Protein AF-A0A0S4X3B1-F1 (afdb_monomer_lite)

Organism: Ralstonia solanacearum (NCBI:txid305)

Structure (mmCIF, N/CA/C/O backbone):
data_AF-A0A0S4X3B1-F1
#
_entry.id   AF-A0A0S4X3B1-F1
#
loop_
_atom_site.group_PDB
_atom_site.id
_atom_site.type_symbol
_atom_site.label_atom_id
_atom_site.label_alt_id
_atom_site.label_comp_id
_atom_s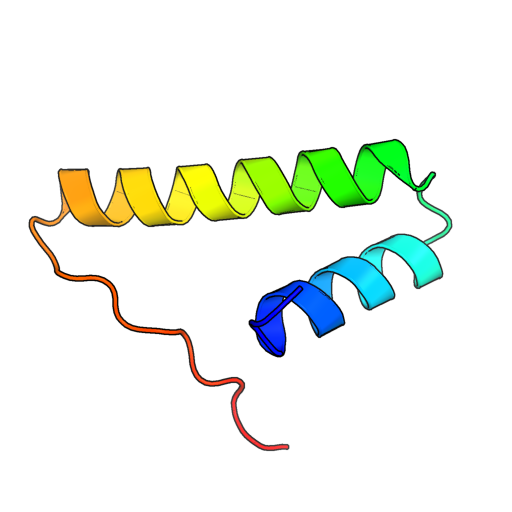ite.label_asym_id
_atom_site.label_entity_id
_atom_site.label_seq_id
_atom_site.pdbx_PDB_ins_code
_atom_site.Cartn_x
_atom_site.Cartn_y
_atom_site.Cartn_z
_atom_site.occupancy
_atom_site.B_iso_or_equiv
_atom_site.auth_seq_id
_atom_site.auth_comp_id
_atom_site.auth_asym_id
_atom_site.auth_atom_id
_atom_site.pdbx_PDB_model_num
ATOM 1 N N . MET A 1 1 ? -10.001 9.381 -1.779 1.00 56.78 1 MET A N 1
ATOM 2 C CA . MET A 1 1 ? -10.331 7.936 -1.746 1.00 56.78 1 MET A CA 1
ATOM 3 C C . MET A 1 1 ? -10.911 7.536 -3.109 1.00 56.78 1 MET A C 1
ATOM 5 O O . MET A 1 1 ? -12.081 7.208 -3.203 1.00 56.78 1 MET A O 1
ATOM 9 N N . ARG A 1 2 ? -10.122 7.686 -4.186 1.00 60.81 2 ARG A N 1
ATOM 10 C CA . ARG A 1 2 ? -10.602 7.627 -5.586 1.00 60.81 2 ARG A CA 1
ATOM 11 C C . ARG A 1 2 ? -10.594 6.211 -6.185 1.00 60.81 2 ARG A C 1
ATOM 13 O O . ARG A 1 2 ? -11.190 6.003 -7.227 1.00 60.81 2 ARG A O 1
ATOM 20 N N . ASP A 1 3 ? -9.940 5.265 -5.512 1.00 69.62 3 ASP A N 1
ATOM 21 C CA . ASP A 1 3 ? -9.793 3.880 -5.959 1.00 69.62 3 ASP A CA 1
ATOM 22 C C . ASP A 1 3 ? -10.771 2.951 -5.199 1.00 69.62 3 ASP A C 1
ATOM 24 O O . ASP A 1 3 ? -10.726 2.907 -3.958 1.00 69.62 3 ASP A O 1
ATOM 28 N N . PRO A 1 4 ? -11.668 2.231 -5.900 1.00 75.38 4 PRO A N 1
ATOM 29 C CA . PRO A 1 4 ? -12.701 1.400 -5.279 1.00 75.38 4 PRO A CA 1
ATOM 30 C C . PRO A 1 4 ? -12.119 0.220 -4.481 1.00 75.38 4 PRO A C 1
ATOM 32 O O . PRO A 1 4 ? -12.659 -0.132 -3.429 1.00 75.38 4 PRO A O 1
ATOM 35 N N . ILE A 1 5 ? -10.968 -0.325 -4.888 1.00 77.00 5 ILE A N 1
ATOM 36 C CA . ILE A 1 5 ? -10.271 -1.410 -4.179 1.00 77.00 5 ILE A CA 1
ATOM 37 C C . ILE A 1 5 ? -9.673 -0.951 -2.850 1.00 77.00 5 ILE A C 1
ATOM 39 O O . ILE A 1 5 ? -9.791 -1.630 -1.825 1.00 77.00 5 ILE A O 1
ATOM 43 N N . SER A 1 6 ? -9.051 0.222 -2.841 1.00 76.12 6 SER A N 1
ATOM 44 C CA . SER A 1 6 ? -8.526 0.873 -1.644 1.00 76.12 6 SER A CA 1
ATOM 45 C C . SER A 1 6 ? -9.644 1.151 -0.643 1.00 76.12 6 SER A C 1
ATOM 47 O O . SER A 1 6 ? -9.459 0.957 0.560 1.00 76.12 6 SER A O 1
ATOM 49 N N . ARG A 1 7 ? -10.819 1.566 -1.137 1.00 79.12 7 ARG A N 1
ATOM 50 C CA . ARG A 1 7 ? -12.002 1.811 -0.309 1.00 79.12 7 ARG A CA 1
ATOM 51 C C . ARG A 1 7 ? -12.556 0.521 0.288 1.00 79.12 7 ARG A C 1
ATOM 53 O O . ARG A 1 7 ? -12.752 0.473 1.496 1.00 79.12 7 ARG A O 1
ATOM 60 N N . ALA A 1 8 ? -12.730 -0.531 -0.511 1.00 83.06 8 ALA A N 1
ATOM 61 C CA . ALA A 1 8 ? -13.179 -1.832 -0.015 1.00 83.06 8 ALA A CA 1
ATOM 62 C C . ALA A 1 8 ? -12.212 -2.413 1.031 1.00 83.06 8 ALA A C 1
ATOM 64 O O . ALA A 1 8 ? -12.643 -2.906 2.072 1.00 83.06 8 ALA A O 1
ATOM 65 N N . TYR A 1 9 ? -10.899 -2.303 0.802 1.00 79.56 9 TYR A N 1
ATOM 66 C CA . TYR A 1 9 ? -9.883 -2.740 1.762 1.00 79.56 9 TYR A CA 1
ATOM 67 C C . TYR A 1 9 ? -9.954 -1.954 3.075 1.00 79.56 9 TYR A C 1
ATOM 69 O O . TYR A 1 9 ? -9.934 -2.544 4.155 1.00 79.56 9 TYR A O 1
ATOM 77 N N . TYR A 1 10 ? -10.073 -0.629 2.987 1.00 81.62 10 TYR A N 1
ATOM 78 C CA . TYR A 1 10 ? -10.234 0.234 4.150 1.00 81.62 10 TYR A CA 1
ATOM 79 C C . TYR A 1 10 ? -11.505 -0.118 4.941 1.00 81.62 10 TYR A C 1
ATOM 81 O O . TYR A 1 10 ? -11.429 -0.349 6.146 1.00 81.62 10 TYR A O 1
ATOM 89 N N . SER A 1 11 ? -12.649 -0.259 4.266 1.00 82.31 11 SER A N 1
ATOM 90 C CA . SER A 1 11 ? -13.918 -0.652 4.890 1.00 82.31 11 SER A CA 1
ATOM 91 C C . SER A 1 11 ? -13.834 -2.026 5.557 1.00 82.31 11 SER A C 1
ATOM 93 O O . SER A 1 11 ? -14.281 -2.166 6.691 1.00 82.31 11 SER A O 1
ATOM 95 N N . ARG A 1 12 ? -13.184 -3.017 4.926 1.00 85.06 12 ARG A N 1
ATOM 96 C CA . ARG A 1 12 ? -12.921 -4.328 5.548 1.00 85.06 12 ARG A CA 1
ATOM 97 C C . ARG A 1 12 ? -12.089 -4.196 6.824 1.00 85.06 12 ARG A C 1
ATOM 99 O O . ARG A 1 12 ? -12.366 -4.875 7.805 1.00 85.06 12 ARG A O 1
ATOM 106 N N . LYS A 1 13 ? -11.078 -3.320 6.841 1.00 81.44 13 LYS A N 1
ATOM 107 C CA . LYS A 1 13 ? -10.246 -3.094 8.036 1.00 81.44 13 LYS A CA 1
ATOM 108 C C . LYS A 1 13 ? -11.016 -2.408 9.166 1.00 81.44 13 LYS A C 1
ATOM 110 O O . LYS A 1 13 ? -10.794 -2.768 10.316 1.00 81.44 13 LYS A O 1
ATOM 115 N N . ILE A 1 14 ? -11.934 -1.496 8.849 1.00 81.75 14 ILE A N 1
ATOM 116 C CA . ILE A 1 14 ? -12.841 -0.887 9.834 1.00 81.75 14 ILE A CA 1
ATOM 117 C C . ILE A 1 14 ? -13.836 -1.918 10.388 1.00 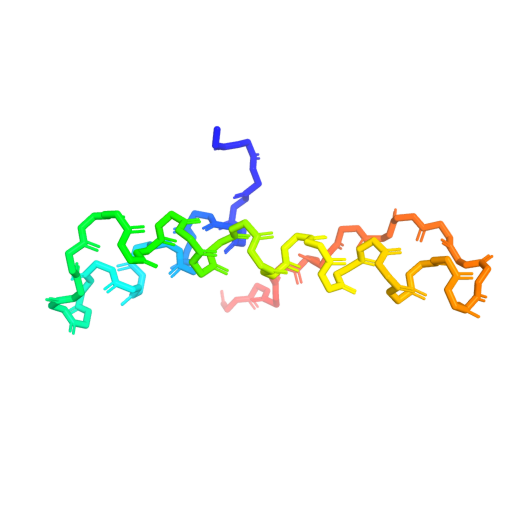81.75 14 ILE A C 1
ATOM 119 O O . ILE A 1 14 ? -14.006 -2.001 11.599 1.00 81.75 14 ILE A O 1
ATOM 123 N N . GLN A 1 15 ? -14.430 -2.758 9.531 1.00 80.25 15 GLN A N 1
ATOM 124 C CA . GLN A 1 15 ? -15.337 -3.839 9.955 1.00 80.25 15 GLN A CA 1
ATOM 125 C C . GLN A 1 15 ? -14.647 -4.884 10.845 1.00 80.25 15 GLN A C 1
ATOM 127 O O . GLN A 1 15 ? -15.281 -5.468 11.712 1.00 80.25 15 GLN A O 1
ATOM 132 N N . GLN A 1 16 ? -13.334 -5.079 10.691 1.00 80.75 16 GLN A N 1
ATOM 133 C CA . GLN A 1 16 ? -12.514 -5.931 11.566 1.00 80.75 16 GLN A CA 1
ATOM 134 C C . GLN A 1 16 ? -12.246 -5.317 12.957 1.00 80.75 16 GLN A C 1
ATOM 136 O O . GLN A 1 16 ? -11.383 -5.810 13.680 1.00 80.75 16 GLN A O 1
ATOM 141 N N . GLY A 1 17 ? -12.908 -4.214 13.325 1.00 79.81 17 GLY A N 1
ATOM 142 C CA . GLY A 1 17 ? -12.724 -3.540 14.613 1.00 79.81 17 GLY A CA 1
ATOM 143 C C . GLY A 1 17 ? -11.384 -2.813 14.756 1.00 79.81 17 GLY A C 1
ATOM 144 O O . GLY A 1 17 ? -11.040 -2.356 15.847 1.00 79.81 17 GLY A O 1
ATOM 145 N N . LYS A 1 18 ? -10.598 -2.683 13.675 1.00 79.75 18 LYS A N 1
ATOM 146 C CA . LYS A 1 18 ? -9.331 -1.945 13.730 1.00 79.75 18 LYS A CA 1
ATOM 147 C C . LYS A 1 18 ? -9.606 -0.455 13.849 1.00 79.75 18 LYS A C 1
ATOM 149 O O . LYS A 1 18 ? -10.463 0.093 13.154 1.00 79.75 18 LYS A O 1
ATOM 154 N N . ARG A 1 19 ? -8.820 0.226 14.689 1.00 81.25 19 ARG A N 1
ATOM 155 C CA . ARG A 1 19 ? -8.919 1.685 14.840 1.00 81.25 19 ARG A CA 1
ATOM 156 C C . ARG A 1 19 ? -8.642 2.351 13.490 1.00 81.25 19 ARG A C 1
ATOM 158 O O . ARG A 1 19 ? -7.777 1.898 12.741 1.00 81.25 19 ARG A O 1
ATOM 165 N N . HIS A 1 20 ? -9.323 3.460 13.211 1.00 80.38 20 HIS A N 1
ATOM 166 C CA . HIS A 1 20 ? -9.187 4.243 11.975 1.00 80.38 20 HIS A CA 1
ATOM 167 C C . HIS A 1 20 ? -7.723 4.429 11.526 1.00 80.38 20 HIS A C 1
ATOM 169 O O . HIS A 1 20 ? -7.377 4.146 10.379 1.00 80.38 20 HIS A O 1
ATOM 175 N N . ASN A 1 21 ? -6.840 4.802 12.458 1.00 84.44 21 ASN A N 1
ATOM 176 C CA . ASN A 1 21 ? -5.415 5.011 12.187 1.00 84.44 21 ASN A CA 1
ATOM 177 C C . ASN A 1 21 ? -4.706 3.733 11.714 1.00 84.44 21 ASN A C 1
ATOM 179 O O . ASN A 1 21 ? -3.865 3.786 10.822 1.00 84.44 21 ASN A O 1
ATOM 183 N N . GLN A 1 22 ? -5.071 2.567 12.251 1.00 86.50 22 GLN A N 1
ATOM 184 C CA . GLN A 1 22 ? -4.510 1.285 11.816 1.00 86.50 22 GLN A CA 1
ATOM 185 C C . GLN A 1 22 ? -4.961 0.931 10.394 1.00 86.50 22 GLN A C 1
ATOM 187 O O . GLN A 1 22 ? -4.171 0.398 9.615 1.00 86.50 22 GLN A O 1
ATOM 192 N N . ALA A 1 23 ? -6.210 1.245 10.037 1.00 86.06 23 ALA A N 1
ATOM 193 C CA . ALA A 1 23 ? -6.713 1.049 8.681 1.00 86.06 23 ALA A CA 1
ATOM 194 C C . ALA A 1 23 ? -6.001 1.971 7.672 1.00 86.06 23 ALA A C 1
ATOM 196 O O . ALA A 1 23 ? -5.651 1.518 6.582 1.00 86.06 23 ALA A O 1
ATOM 197 N N . LEU A 1 24 ? -5.719 3.225 8.049 1.00 85.75 24 LEU A N 1
ATOM 198 C CA . LEU A 1 24 ? -4.944 4.159 7.225 1.00 85.75 24 LEU A CA 1
ATOM 199 C C . LEU A 1 24 ? -3.488 3.715 7.041 1.00 85.75 24 LEU A C 1
ATOM 201 O O . LEU A 1 24 ? -3.007 3.695 5.911 1.00 85.75 24 LEU A O 1
ATOM 205 N N . ILE A 1 25 ? -2.805 3.306 8.115 1.00 89.81 25 ILE A N 1
ATOM 206 C CA . ILE A 1 25 ? -1.417 2.815 8.041 1.00 89.81 25 ILE A CA 1
ATOM 207 C C . ILE A 1 25 ? -1.338 1.556 7.169 1.00 89.81 25 ILE A C 1
ATOM 209 O O . ILE A 1 25 ? -0.449 1.443 6.327 1.00 89.81 25 ILE A O 1
ATOM 213 N N . ALA A 1 26 ? -2.284 0.624 7.318 1.00 86.94 26 ALA A N 1
ATOM 214 C CA . ALA A 1 26 ? -2.345 -0.571 6.480 1.00 86.94 26 ALA A CA 1
ATOM 215 C C . ALA A 1 26 ? -2.581 -0.227 5.000 1.00 86.94 26 ALA A C 1
ATOM 217 O O . ALA A 1 26 ? -1.970 -0.834 4.121 1.00 86.94 26 ALA A O 1
ATOM 218 N N . LEU A 1 27 ? -3.436 0.762 4.718 1.00 86.19 27 LEU A N 1
ATOM 219 C CA . LEU A 1 27 ? -3.667 1.240 3.358 1.00 86.19 27 LEU A CA 1
ATOM 220 C C . LEU A 1 27 ? -2.417 1.910 2.766 1.00 86.19 27 LEU A C 1
ATOM 222 O O . LEU A 1 27 ? -2.093 1.661 1.607 1.00 86.19 27 LEU A O 1
ATOM 226 N N . ALA A 1 28 ? -1.713 2.732 3.547 1.00 90.25 28 ALA A N 1
ATOM 227 C CA . ALA A 1 28 ? -0.473 3.373 3.123 1.00 90.25 28 ALA A CA 1
ATOM 228 C C . ALA A 1 28 ? 0.612 2.333 2.815 1.00 90.25 28 ALA A C 1
ATOM 230 O O . ALA A 1 28 ? 1.198 2.375 1.738 1.00 90.25 28 ALA A O 1
ATOM 231 N N . ARG A 1 29 ? 0.801 1.342 3.699 1.00 91.38 29 ARG A N 1
ATOM 232 C CA . ARG A 1 29 ? 1.755 0.246 3.481 1.00 91.38 29 ARG A CA 1
ATOM 233 C C . ARG A 1 29 ? 1.459 -0.513 2.190 1.00 91.38 29 ARG A C 1
ATOM 235 O O . ARG A 1 29 ? 2.348 -0.639 1.361 1.00 91.38 29 ARG A O 1
ATOM 242 N N . ARG A 1 30 ? 0.195 -0.881 1.952 1.00 87.25 30 ARG A N 1
ATOM 243 C CA . ARG A 1 30 ? -0.210 -1.551 0.706 1.00 87.25 30 ARG A CA 1
ATOM 244 C C . ARG A 1 30 ? 0.114 -0.722 -0.545 1.00 87.25 30 ARG A C 1
ATOM 246 O O . ARG A 1 30 ? 0.433 -1.292 -1.580 1.00 87.25 30 ARG A O 1
ATOM 253 N N . ARG A 1 31 ? 0.027 0.611 -0.480 1.00 86.25 31 ARG A N 1
ATOM 254 C CA . ARG A 1 31 ? 0.415 1.486 -1.604 1.00 86.25 31 ARG A CA 1
ATOM 255 C C . ARG A 1 31 ? 1.924 1.511 -1.818 1.00 86.25 31 ARG A C 1
ATOM 257 O O . ARG A 1 31 ? 2.356 1.481 -2.965 1.00 86.25 31 ARG A O 1
ATOM 264 N N . CYS A 1 32 ? 2.702 1.539 -0.739 1.00 91.31 32 CYS A N 1
ATOM 265 C CA . CYS A 1 32 ? 4.156 1.438 -0.823 1.00 91.31 32 CYS A CA 1
ATOM 266 C C . CYS A 1 32 ? 4.589 0.090 -1.410 1.00 91.31 32 CYS A C 1
ATOM 268 O O . CYS A 1 32 ? 5.470 0.078 -2.258 1.00 91.31 32 CYS A O 1
ATOM 270 N N . ASP A 1 33 ? 3.932 -1.013 -1.038 1.00 88.81 33 ASP A N 1
ATOM 271 C CA . ASP A 1 33 ? 4.233 -2.345 -1.582 1.00 88.81 33 ASP A CA 1
ATOM 272 C C . ASP A 1 33 ? 4.013 -2.395 -3.104 1.00 88.81 33 ASP A C 1
ATOM 274 O O . ASP A 1 33 ? 4.825 -2.950 -3.838 1.00 88.81 33 ASP A O 1
ATOM 278 N N . VAL A 1 34 ? 2.942 -1.759 -3.594 1.00 86.62 34 VAL A N 1
ATOM 279 C CA . VAL A 1 34 ? 2.646 -1.644 -5.032 1.00 86.62 34 VAL A CA 1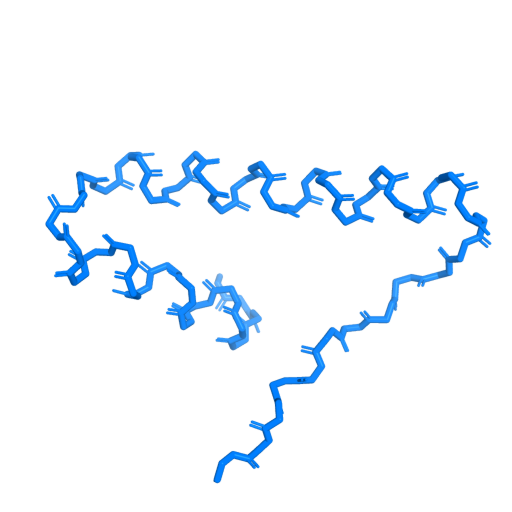
ATOM 280 C C . VAL A 1 34 ? 3.716 -0.822 -5.756 1.00 86.62 34 VAL A C 1
ATOM 282 O O . VAL A 1 34 ? 4.186 -1.236 -6.812 1.00 86.62 34 VAL A O 1
ATOM 285 N N . MET A 1 35 ? 4.145 0.308 -5.183 1.00 89.00 35 MET A N 1
ATOM 286 C CA . MET A 1 35 ? 5.239 1.100 -5.763 1.00 89.00 35 MET A CA 1
ATOM 287 C C . MET A 1 35 ? 6.573 0.351 -5.738 1.00 89.00 35 MET A C 1
ATOM 289 O O . MET A 1 35 ? 7.314 0.394 -6.715 1.00 89.00 35 MET A O 1
ATOM 293 N N . PHE A 1 36 ? 6.868 -0.368 -4.655 1.00 90.00 36 PHE A N 1
ATOM 294 C CA . PHE A 1 36 ? 8.065 -1.194 -4.555 1.00 90.00 36 PHE A CA 1
ATOM 295 C C . PHE A 1 36 ? 8.066 -2.307 -5.610 1.00 90.00 36 PHE A C 1
ATOM 297 O O . PHE A 1 36 ? 9.076 -2.506 -6.279 1.00 90.00 36 PHE A O 1
ATOM 304 N N . ALA A 1 37 ? 6.931 -2.982 -5.819 1.00 89.38 37 ALA A N 1
ATOM 305 C CA . ALA A 1 37 ? 6.786 -3.981 -6.874 1.00 89.38 37 ALA A CA 1
ATOM 306 C C . ALA A 1 37 ? 7.012 -3.378 -8.272 1.00 89.38 37 ALA A C 1
ATOM 308 O O . ALA A 1 37 ? 7.749 -3.954 -9.064 1.00 89.38 37 ALA A O 1
ATOM 309 N N . MET A 1 38 ? 6.469 -2.187 -8.545 1.00 90.62 38 MET A 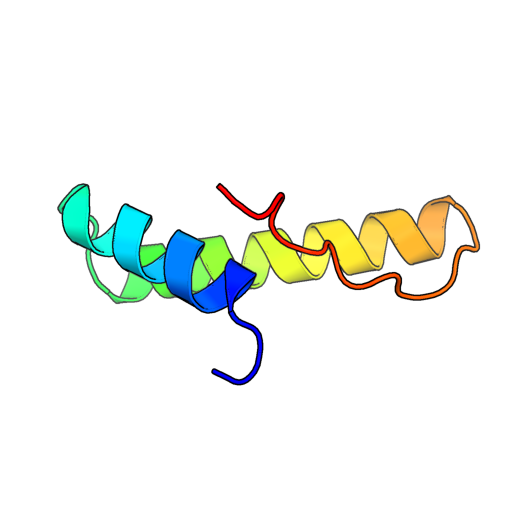N 1
ATOM 310 C CA . MET A 1 38 ? 6.670 -1.490 -9.827 1.00 90.62 38 MET A CA 1
ATOM 311 C C . MET A 1 38 ? 8.132 -1.153 -10.084 1.00 90.62 38 MET A C 1
ATOM 313 O O . MET A 1 38 ? 8.635 -1.403 -11.174 1.00 90.62 38 MET A O 1
ATOM 317 N N . LEU A 1 39 ? 8.828 -0.632 -9.071 1.00 92.19 39 LEU A N 1
ATOM 318 C CA . LEU A 1 39 ? 10.253 -0.324 -9.173 1.00 92.19 39 LEU A CA 1
ATOM 319 C C . LEU A 1 39 ? 11.101 -1.586 -9.357 1.00 92.19 39 LEU A C 1
ATOM 321 O O . LEU A 1 39 ? 12.038 -1.578 -10.147 1.00 92.19 39 LEU A O 1
ATOM 325 N N . ARG A 1 40 ? 10.763 -2.669 -8.649 1.00 91.62 40 ARG A N 1
ATOM 326 C CA . ARG A 1 40 ? 11.457 -3.959 -8.747 1.00 91.62 40 ARG A CA 1
ATOM 327 C C . ARG A 1 40 ? 11.285 -4.605 -10.121 1.00 91.62 40 ARG A C 1
ATOM 329 O O . ARG A 1 40 ? 12.252 -5.124 -10.665 1.00 91.62 40 ARG A O 1
ATOM 336 N N . ASP A 1 41 ? 10.066 -4.590 -10.652 1.00 89.25 41 ASP A N 1
ATOM 337 C CA . ASP A 1 41 ? 9.716 -5.295 -11.887 1.00 89.25 41 ASP A CA 1
ATOM 338 C C . ASP A 1 41 ? 9.873 -4.411 -13.138 1.00 89.25 41 ASP A C 1
ATOM 340 O O . ASP A 1 41 ? 9.721 -4.896 -14.256 1.00 89.25 41 ASP A O 1
ATOM 344 N N . GLY A 1 42 ? 10.149 -3.111 -12.972 1.00 89.19 42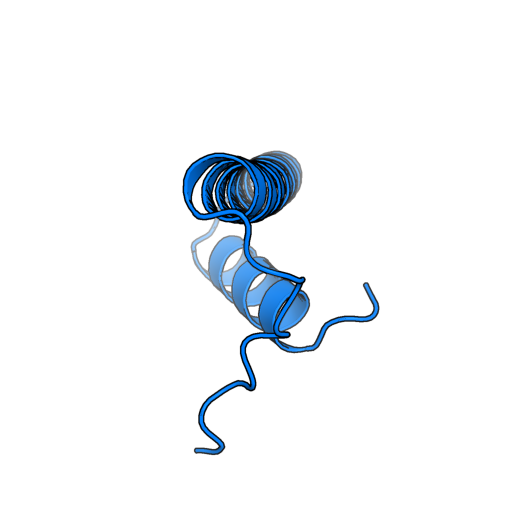 GLY A N 1
ATOM 345 C CA . GLY A 1 42 ? 10.203 -2.144 -14.073 1.00 89.19 42 GLY A CA 1
ATOM 346 C C . GLY A 1 42 ? 8.857 -1.970 -14.783 1.00 89.19 42 GLY A C 1
ATOM 347 O O . GLY A 1 42 ? 8.813 -1.640 -15.966 1.00 89.19 42 GLY A O 1
ATOM 348 N N . THR A 1 43 ? 7.754 -2.239 -14.083 1.00 85.44 43 THR A N 1
ATOM 349 C CA . THR A 1 43 ? 6.405 -2.257 -14.657 1.00 85.44 43 THR A CA 1
ATOM 350 C C . THR A 1 43 ? 5.644 -0.975 -14.346 1.00 85.44 43 THR A C 1
ATOM 352 O O . THR A 1 43 ? 5.815 -0.346 -13.301 1.00 85.44 43 THR A O 1
ATOM 355 N N . PHE A 1 44 ? 4.769 -0.577 -15.270 1.00 84.56 44 PHE A N 1
ATOM 356 C CA . PHE A 1 44 ? 3.879 0.560 -15.064 1.00 84.56 44 PHE A CA 1
ATOM 357 C C . PHE A 1 44 ? 2.728 0.217 -14.118 1.00 84.56 44 PHE A C 1
ATOM 359 O O . PHE A 1 44 ? 2.338 -0.941 -13.961 1.00 84.56 44 PHE A O 1
ATOM 366 N N . TYR A 1 45 ? 2.140 1.255 -13.517 1.00 81.69 45 TYR 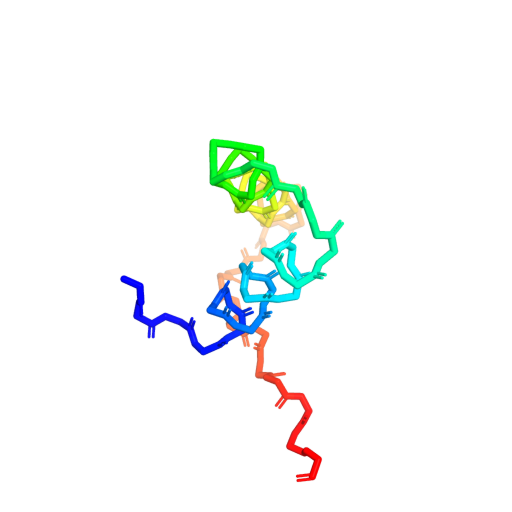A N 1
ATOM 367 C CA . TYR A 1 45 ? 0.970 1.097 -12.665 1.00 81.69 45 TYR A CA 1
ATOM 368 C C . TYR A 1 45 ? -0.212 0.502 -13.436 1.00 81.69 45 TYR A C 1
ATOM 370 O O . TYR A 1 45 ? -0.854 1.190 -14.227 1.00 81.69 45 TYR A O 1
ATOM 378 N N . GLN A 1 46 ? -0.534 -0.763 -13.157 1.00 77.31 46 GLN A N 1
ATOM 379 C CA . GLN A 1 46 ? -1.806 -1.367 -13.534 1.00 77.31 46 GLN A CA 1
ATOM 380 C C . GLN A 1 46 ? -2.761 -1.307 -12.338 1.00 77.31 46 GLN A C 1
ATOM 382 O O . GLN A 1 46 ? -2.498 -1.947 -11.313 1.00 77.31 46 GLN A O 1
ATOM 387 N N . PRO A 1 47 ? -3.871 -0.548 -12.427 1.00 71.12 47 PRO A N 1
ATOM 388 C CA . PRO A 1 47 ? -4.890 -0.592 -11.393 1.00 71.12 47 PRO A CA 1
ATOM 389 C C . PRO A 1 47 ? -5.410 -2.026 -11.294 1.00 71.12 47 PRO A C 1
ATOM 391 O O . PRO A 1 47 ? -5.906 -2.575 -12.276 1.00 71.12 47 PRO A O 1
ATOM 394 N N . GLN A 1 48 ? -5.289 -2.638 -10.111 1.00 68.81 48 GLN A N 1
ATOM 395 C CA . GLN A 1 48 ? -5.968 -3.898 -9.824 1.00 68.81 48 GLN A CA 1
ATOM 396 C C . GLN A 1 48 ? -7.468 -3.629 -9.931 1.00 68.81 48 GLN A C 1
ATOM 398 O O . GLN A 1 48 ? -8.071 -3.073 -9.011 1.00 68.81 48 GLN A O 1
ATOM 403 N N . THR A 1 49 ? -8.067 -3.988 -11.063 1.00 60.09 49 THR A N 1
ATOM 404 C CA . THR A 1 49 ? -9.514 -4.077 -11.182 1.00 60.09 49 THR A CA 1
ATOM 405 C C . THR A 1 49 ? -9.971 -5.072 -10.129 1.00 60.09 49 THR A C 1
ATOM 407 O O . THR A 1 49 ? -9.461 -6.191 -10.037 1.00 60.09 49 THR A O 1
ATOM 410 N N . ALA A 1 50 ? -10.888 -4.644 -9.260 1.00 55.00 50 ALA A N 1
ATOM 411 C CA . ALA A 1 50 ? -11.602 -5.603 -8.438 1.00 55.00 50 ALA A CA 1
ATOM 412 C C . ALA A 1 50 ? -12.176 -6.653 -9.389 1.00 55.00 50 ALA A C 1
ATOM 414 O O . ALA A 1 50 ? -12.797 -6.239 -10.371 1.00 55.00 50 ALA A O 1
ATOM 415 N N . PRO A 1 51 ? -11.966 -7.963 -9.168 1.00 46.59 51 PRO A N 1
ATOM 416 C CA . PRO A 1 51 ? -12.770 -8.938 -9.876 1.00 46.59 51 PRO A CA 1
ATOM 417 C C . PRO A 1 51 ? -14.219 -8.569 -9.561 1.00 46.59 51 PRO A C 1
ATOM 419 O O . PRO A 1 51 ? -14.605 -8.533 -8.389 1.00 46.59 51 PRO A O 1
ATOM 422 N N . ASN A 1 52 ? -14.950 -8.147 -10.595 1.00 44.91 52 ASN A N 1
ATOM 423 C CA . ASN A 1 52 ? -16.378 -7.900 -10.509 1.00 44.91 52 ASN A CA 1
ATOM 424 C C . ASN A 1 52 ? -16.983 -9.204 -9.982 1.00 44.91 52 ASN A C 1
ATOM 426 O O . ASN A 1 52 ? -16.854 -10.239 -10.637 1.00 44.91 52 ASN A O 1
ATOM 430 N N . ALA A 1 53 ? -17.507 -9.156 -8.760 1.00 42.66 53 ALA A N 1
ATOM 431 C CA . ALA A 1 53 ? -18.373 -10.200 -8.238 1.00 42.66 53 ALA A CA 1
ATOM 432 C C . ALA A 1 53 ? -19.756 -10.037 -8.867 1.00 42.66 53 ALA A C 1
ATOM 434 O O . ALA A 1 53 ? -20.171 -8.862 -9.025 1.00 42.66 53 ALA A O 1
#

Radius of gyration: 12.42 Å; chains: 1; bounding box: 30×18×30 Å

pLDDT: mean 79.6, std 12.18, range [42.66, 92.19]

Sequence (53 aa):
MRDPISRAYYSRKIQQGKRHNQALIALARRRCDVMFAMLRDGTFYQPQTAPNA

Secondary structure (DSSP, 8-state):
---HHHHHHHHHHHHTT--HHHHHHHHHHHHHHHHHHHHHHT-----------

Foldseek 3Di:
DPAVVLVVQLVVCVVVVHDNVVSVVVSVVVVVVQVVVCVVVVHDDDRPDDPDD